Protein AF-A0A971L3V9-F1 (afdb_monomer_lite)

Foldseek 3Di:
DLVVVLVVLLVVLVVDDLVDVVRLLVSLLVCCVSPNPVSLVSSLVSNVVDPPRDVVVSVVSNVVND

Radius of gyration: 10.9 Å; chains: 1; bounding box: 23×24×27 Å

pLDDT: mean 84.49, std 8.54, range [55.66, 92.06]

Sequence (66 aa):
MADYKLRRATSALYYLNPHDREVWLKAAMALKQEHGDEARYLWEEWSKKASNYCPKSAESVWRSCG

Structure (mmCIF, N/CA/C/O backbone):
data_AF-A0A971L3V9-F1
#
_entry.id   AF-A0A971L3V9-F1
#
loop_
_atom_site.group_PDB
_atom_site.id
_atom_site.type_symbol
_atom_site.label_atom_id
_atom_site.label_alt_id
_atom_site.label_comp_id
_atom_site.label_asym_id
_atom_site.label_entity_id
_atom_site.label_seq_id
_atom_site.pdbx_PDB_ins_code
_atom_site.Cartn_x
_atom_site.Cartn_y
_atom_site.Cartn_z
_atom_site.occupancy
_atom_site.B_iso_or_equiv
_atom_site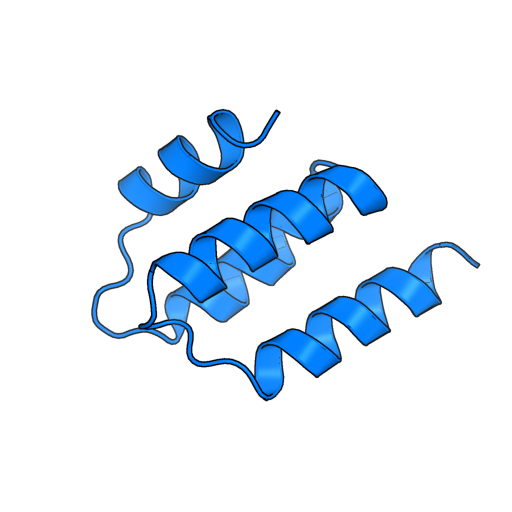.auth_seq_id
_atom_site.auth_comp_id
_atom_site.auth_asym_id
_atom_site.auth_atom_id
_atom_site.pdbx_PDB_model_num
ATOM 1 N N . MET A 1 1 ? -12.057 -11.134 15.685 1.00 55.66 1 MET A N 1
ATOM 2 C CA . MET A 1 1 ? -12.977 -11.149 14.519 1.00 55.66 1 MET A CA 1
ATOM 3 C C . MET A 1 1 ? -12.692 -10.034 13.502 1.00 55.66 1 MET A C 1
ATOM 5 O O . MET A 1 1 ? -13.122 -10.176 12.369 1.00 55.66 1 MET A O 1
ATOM 9 N N . ALA A 1 2 ? -11.931 -8.977 13.834 1.00 56.62 2 ALA A N 1
ATOM 10 C CA . ALA A 1 2 ? -11.417 -8.008 12.850 1.00 56.62 2 ALA A CA 1
ATOM 11 C C . ALA A 1 2 ? -10.131 -8.485 12.125 1.00 56.62 2 ALA A C 1
ATOM 13 O O . ALA A 1 2 ? -9.884 -8.108 10.983 1.00 56.62 2 ALA A O 1
ATOM 14 N N . ASP A 1 3 ? -9.349 -9.381 12.741 1.00 61.31 3 ASP A N 1
ATOM 15 C CA . ASP A 1 3 ? -8.062 -9.856 12.210 1.00 61.31 3 ASP A CA 1
ATOM 16 C C . ASP A 1 3 ? -8.200 -10.847 11.031 1.00 61.31 3 ASP A C 1
ATOM 18 O O . ASP A 1 3 ? -7.365 -10.860 10.125 1.00 61.31 3 ASP A O 1
ATOM 22 N N . TYR A 1 4 ? -9.275 -11.651 10.989 1.00 66.00 4 TYR A N 1
ATOM 23 C CA . TYR A 1 4 ? -9.448 -12.682 9.953 1.00 66.00 4 TYR A CA 1
ATOM 24 C C . TYR A 1 4 ? -9.714 -12.089 8.560 1.00 66.00 4 TYR A C 1
ATOM 26 O O . TYR A 1 4 ? -9.276 -12.649 7.551 1.00 66.00 4 TYR A O 1
ATOM 34 N N . LYS A 1 5 ? -10.422 -10.954 8.497 1.00 68.94 5 LYS A N 1
ATOM 35 C CA . LYS A 1 5 ? -10.722 -10.251 7.243 1.00 68.94 5 LYS A CA 1
ATOM 36 C C . LYS A 1 5 ? -9.462 -9.632 6.639 1.00 68.94 5 LYS A C 1
ATOM 38 O O . LYS A 1 5 ? -9.180 -9.859 5.464 1.00 68.94 5 LYS A O 1
ATOM 43 N N . LEU A 1 6 ? -8.643 -8.991 7.479 1.00 72.25 6 LEU A N 1
ATOM 44 C CA . LEU A 1 6 ? -7.385 -8.361 7.070 1.00 72.25 6 LEU A CA 1
ATOM 45 C C . LEU A 1 6 ? -6.415 -9.400 6.498 1.00 72.25 6 LEU A C 1
ATOM 47 O O . LEU A 1 6 ? -5.782 -9.195 5.457 1.00 72.25 6 LEU A O 1
ATOM 51 N N . ARG A 1 7 ? -6.355 -10.571 7.145 1.00 72.94 7 ARG A N 1
ATOM 52 C CA . ARG A 1 7 ? -5.563 -11.709 6.673 1.00 72.94 7 ARG A CA 1
ATOM 53 C C . ARG A 1 7 ? -6.051 -12.227 5.324 1.00 72.94 7 ARG A C 1
ATOM 55 O O . ARG A 1 7 ? -5.220 -12.469 4.456 1.00 72.94 7 ARG A O 1
ATOM 62 N N . ARG A 1 8 ? -7.366 -12.338 5.104 1.00 77.00 8 ARG A N 1
ATOM 63 C CA . ARG A 1 8 ? -7.914 -12.760 3.803 1.00 77.00 8 ARG A CA 1
ATOM 64 C C . ARG A 1 8 ? -7.636 -11.767 2.683 1.00 77.00 8 ARG A C 1
ATOM 66 O O . ARG A 1 8 ? -7.240 -12.202 1.605 1.00 77.00 8 ARG A O 1
ATOM 73 N N . ALA A 1 9 ? -7.800 -10.471 2.932 1.00 74.75 9 ALA A N 1
ATOM 74 C CA . ALA A 1 9 ? -7.478 -9.445 1.946 1.00 74.75 9 ALA A CA 1
ATOM 75 C C . ALA A 1 9 ? -5.984 -9.483 1.583 1.00 74.75 9 ALA A C 1
ATOM 77 O O . ALA A 1 9 ? -5.627 -9.486 0.408 1.00 74.75 9 ALA A O 1
ATOM 78 N N . THR A 1 10 ? -5.112 -9.648 2.582 1.00 73.62 10 THR A N 1
ATOM 79 C CA . THR A 1 10 ? -3.666 -9.818 2.363 1.00 73.62 10 THR A CA 1
ATOM 80 C C . THR A 1 10 ? -3.355 -11.080 1.556 1.00 73.62 10 THR A C 1
ATOM 82 O O . THR A 1 10 ? -2.564 -11.031 0.617 1.00 73.62 10 THR A O 1
ATOM 85 N N . SER A 1 11 ? -3.990 -12.214 1.869 1.00 80.25 11 SER A N 1
ATOM 86 C CA . SER A 1 11 ? -3.832 -13.446 1.089 1.00 80.25 11 SER A CA 1
ATOM 87 C C . SER A 1 11 ? -4.308 -13.285 -0.354 1.00 80.25 11 SER A C 1
ATOM 89 O O . SER A 1 11 ? -3.663 -13.815 -1.249 1.00 80.25 11 SER A O 1
ATOM 91 N N . ALA A 1 12 ? -5.388 -12.539 -0.599 1.00 81.06 12 ALA A N 1
A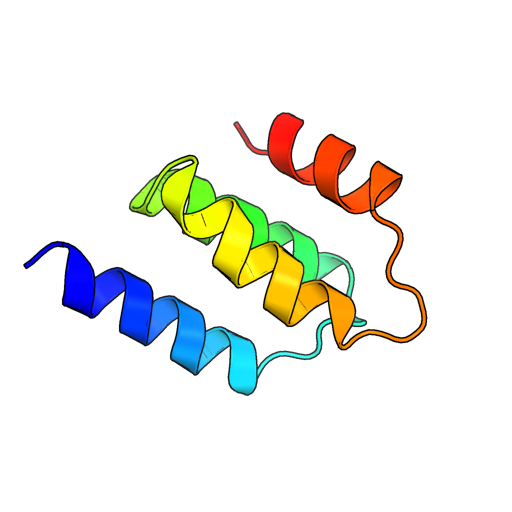TOM 92 C CA . ALA A 1 12 ? -5.861 -12.247 -1.951 1.00 81.06 12 ALA A CA 1
ATOM 93 C C . ALA A 1 12 ? -4.856 -11.386 -2.734 1.00 81.06 12 ALA A C 1
ATOM 95 O O . ALA A 1 12 ? -4.591 -11.679 -3.898 1.00 81.06 12 ALA A O 1
ATOM 96 N N . LEU A 1 13 ? -4.226 -10.394 -2.089 1.00 83.50 13 LEU A N 1
ATOM 97 C CA . LEU A 1 13 ? -3.178 -9.574 -2.710 1.00 83.50 13 LEU A CA 1
ATOM 98 C C . LEU A 1 13 ? -1.993 -10.401 -3.207 1.00 83.50 13 LEU A C 1
ATOM 100 O O . LEU A 1 13 ? -1.431 -10.091 -4.251 1.00 83.50 13 LEU A O 1
ATOM 104 N N . TYR A 1 14 ? -1.635 -11.486 -2.519 1.00 82.44 14 TYR A N 1
ATOM 105 C CA . TYR A 1 14 ? -0.569 -12.380 -2.983 1.00 82.44 14 TYR A CA 1
ATOM 106 C C . TYR A 1 14 ? -0.845 -13.023 -4.351 1.00 82.44 14 TYR A C 1
ATOM 108 O O . TYR A 1 14 ? 0.109 -13.365 -5.044 1.00 82.44 14 TYR A O 1
ATOM 116 N N . TYR A 1 15 ? -2.112 -13.168 -4.750 1.00 84.19 15 TYR A N 1
ATOM 117 C CA . TYR A 1 15 ? -2.496 -13.680 -6.071 1.00 84.19 15 TYR A CA 1
ATOM 118 C C . TYR A 1 15 ? -2.645 -12.578 -7.127 1.00 84.19 15 TYR A C 1
ATOM 120 O O . TYR A 1 15 ? -2.804 -12.871 -8.311 1.00 84.19 15 TYR A O 1
ATOM 128 N N . LEU A 1 16 ? -2.617 -11.315 -6.707 1.00 85.56 16 LEU A N 1
ATOM 129 C CA . LEU A 1 16 ? -2.787 -10.152 -7.562 1.00 85.56 16 LEU A CA 1
ATOM 130 C C . LEU A 1 16 ? -1.429 -9.590 -7.991 1.00 85.56 16 LEU A C 1
ATOM 132 O O . LEU A 1 16 ? -0.449 -9.639 -7.248 1.00 85.56 16 LEU A O 1
ATOM 136 N N . ASN A 1 17 ? -1.379 -9.016 -9.193 1.00 85.38 17 ASN A N 1
ATOM 137 C CA . ASN A 1 17 ? -0.169 -8.392 -9.712 1.00 85.38 17 ASN A CA 1
ATOM 138 C C . ASN A 1 17 ? -0.069 -6.927 -9.234 1.00 85.38 17 ASN A C 1
ATOM 140 O O . ASN A 1 17 ? -0.902 -6.117 -9.644 1.00 85.38 17 ASN A O 1
ATOM 144 N N . PRO A 1 18 ? 0.942 -6.549 -8.427 1.00 86.00 18 PRO A N 1
ATOM 145 C CA . PRO A 1 18 ? 1.107 -5.173 -7.951 1.00 86.00 18 PRO A CA 1
ATOM 146 C C . PRO A 1 18 ? 1.531 -4.187 -9.053 1.00 86.00 18 PRO A C 1
ATOM 148 O O . PRO A 1 18 ? 1.474 -2.979 -8.840 1.00 86.00 18 PRO A O 1
ATOM 151 N N . HIS A 1 19 ? 1.940 -4.672 -10.232 1.00 87.31 19 HIS A N 1
ATOM 152 C CA . HIS A 1 19 ? 2.234 -3.822 -11.390 1.00 87.31 19 HIS A CA 1
ATOM 153 C C . HIS A 1 19 ? 0.981 -3.291 -12.088 1.00 87.31 19 HIS A C 1
ATOM 155 O O . HIS A 1 19 ? 1.052 -2.272 -12.780 1.00 87.31 19 HIS A O 1
ATOM 161 N N . ASP A 1 20 ? -0.149 -3.985 -11.940 1.00 89.50 20 ASP A N 1
ATOM 162 C CA . ASP A 1 20 ? -1.393 -3.579 -12.573 1.00 89.50 20 ASP A CA 1
ATOM 163 C C . ASP A 1 20 ? -2.028 -2.439 -11.774 1.00 89.50 20 ASP A C 1
ATOM 165 O O . ASP A 1 20 ? -2.415 -2.594 -10.613 1.00 89.50 20 ASP A O 1
ATOM 169 N N . ARG A 1 21 ? -2.106 -1.259 -12.394 1.00 86.06 21 ARG A N 1
ATOM 170 C CA . ARG A 1 21 ? -2.528 -0.041 -11.700 1.00 86.06 21 ARG A CA 1
ATOM 171 C C . ARG A 1 21 ? -3.991 -0.094 -11.269 1.00 86.06 21 ARG A C 1
ATOM 173 O O . ARG A 1 21 ? -4.310 0.440 -10.210 1.00 86.06 21 ARG A O 1
ATOM 180 N N . GLU A 1 22 ? -4.873 -0.723 -12.041 1.00 88.75 22 GLU A N 1
ATOM 181 C CA . GLU A 1 22 ? -6.278 -0.856 -11.649 1.00 88.75 22 GLU A CA 1
ATOM 182 C C . GLU A 1 22 ? -6.430 -1.770 -10.439 1.00 88.75 22 GLU A C 1
ATOM 184 O O . GLU A 1 22 ? -7.144 -1.434 -9.491 1.00 88.75 22 GLU A O 1
ATOM 189 N N . VAL A 1 23 ? -5.746 -2.915 -10.460 1.00 88.75 23 VAL A N 1
ATOM 190 C CA . VAL A 1 23 ? -5.739 -3.865 -9.345 1.00 88.75 23 VAL A CA 1
ATOM 191 C C . VAL A 1 23 ? -5.148 -3.214 -8.096 1.00 88.75 23 VAL A C 1
ATOM 193 O O . VAL A 1 23 ? -5.719 -3.319 -7.012 1.00 88.75 23 VAL A O 1
ATOM 196 N N . TRP A 1 24 ? -4.050 -2.478 -8.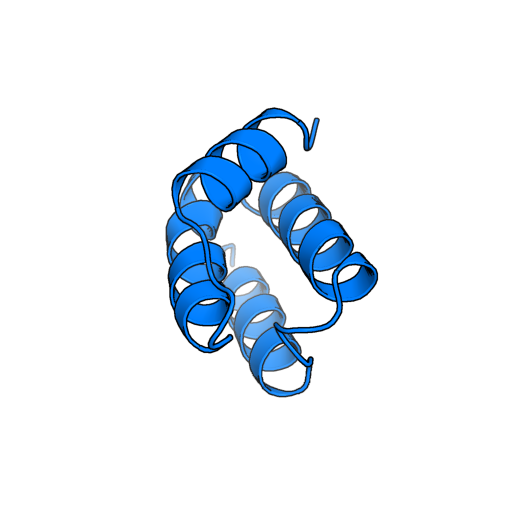259 1.00 90.44 24 TRP A N 1
ATOM 197 C CA . TRP A 1 24 ? -3.379 -1.750 -7.189 1.00 90.44 24 TRP A CA 1
ATOM 198 C C . TRP A 1 24 ? -4.279 -0.695 -6.524 1.00 90.44 24 TRP A C 1
ATOM 200 O O . TRP A 1 24 ? -4.331 -0.619 -5.293 1.00 90.44 24 TRP A O 1
ATOM 210 N N . LEU A 1 25 ? -5.044 0.066 -7.318 1.00 90.06 25 LEU A N 1
ATOM 211 C CA . LEU A 1 25 ? -6.017 1.053 -6.832 1.00 90.06 25 LEU A CA 1
ATOM 212 C C . LEU A 1 25 ? -7.211 0.396 -6.122 1.00 90.06 25 LEU A C 1
ATOM 214 O O . LEU A 1 25 ? -7.585 0.817 -5.027 1.00 90.06 25 LEU A O 1
ATOM 218 N N . LYS A 1 26 ? -7.797 -0.651 -6.721 1.00 88.75 26 LYS A N 1
ATOM 219 C CA . LYS A 1 26 ? -8.936 -1.388 -6.142 1.00 88.75 26 LYS A CA 1
ATOM 220 C C . LYS A 1 26 ? -8.555 -2.038 -4.811 1.00 88.75 26 LYS A C 1
ATOM 222 O O . LYS A 1 26 ? -9.332 -1.983 -3.861 1.00 88.75 26 LYS A O 1
ATOM 227 N N . ALA A 1 27 ? -7.343 -2.585 -4.724 1.00 89.62 27 ALA A N 1
ATOM 228 C CA . ALA A 1 27 ? -6.772 -3.113 -3.491 1.00 89.62 27 ALA A CA 1
ATOM 229 C C . ALA A 1 27 ? -6.680 -2.050 -2.386 1.00 89.62 27 ALA A C 1
ATOM 231 O O . ALA A 1 27 ? -7.093 -2.314 -1.258 1.00 89.62 27 ALA A O 1
ATOM 232 N N . ALA A 1 28 ? -6.182 -0.852 -2.714 1.00 90.31 28 ALA A N 1
ATOM 233 C CA . ALA A 1 28 ? -6.072 0.253 -1.763 1.00 90.31 28 ALA A CA 1
ATOM 234 C C . ALA A 1 28 ? -7.445 0.671 -1.218 1.00 90.31 28 ALA A C 1
ATOM 236 O O . ALA A 1 28 ? -7.620 0.796 -0.009 1.00 90.31 28 ALA A O 1
A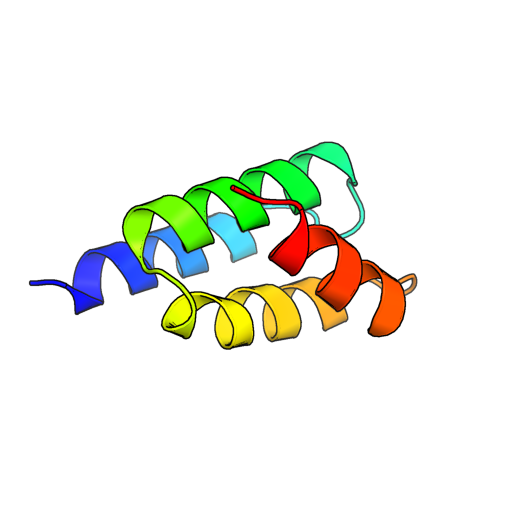TOM 237 N N . MET A 1 29 ? -8.431 0.826 -2.109 1.00 89.50 29 MET A N 1
ATOM 238 C CA . MET A 1 29 ? -9.800 1.195 -1.736 1.00 89.50 29 MET A CA 1
ATOM 239 C C . MET A 1 29 ? -10.464 0.136 -0.857 1.00 89.50 29 MET A C 1
ATOM 241 O O . MET A 1 29 ? -10.995 0.472 0.197 1.00 89.50 29 MET A O 1
ATOM 245 N N . ALA A 1 30 ? -10.405 -1.138 -1.258 1.00 88.25 30 ALA A N 1
ATOM 246 C CA . ALA A 1 30 ? -11.017 -2.229 -0.502 1.00 88.25 30 ALA A CA 1
ATOM 247 C C . ALA A 1 30 ? -10.422 -2.340 0.909 1.00 88.25 30 ALA A C 1
ATOM 249 O O . ALA A 1 30 ? -11.153 -2.457 1.892 1.00 88.25 30 ALA A O 1
ATOM 250 N N . LEU A 1 31 ? -9.094 -2.243 1.016 1.00 88.44 31 LEU A N 1
ATOM 251 C CA . LEU A 1 31 ? -8.405 -2.284 2.299 1.00 88.44 31 LEU A CA 1
ATOM 252 C C . LEU A 1 31 ? -8.736 -1.080 3.177 1.00 88.44 31 LEU A C 1
ATOM 254 O O . LEU A 1 31 ? -9.039 -1.258 4.354 1.00 88.44 31 LEU A O 1
ATOM 258 N N . LYS A 1 32 ? -8.720 0.131 2.620 1.00 89.00 32 LYS A N 1
ATOM 259 C CA . LYS A 1 32 ? -9.033 1.339 3.385 1.00 89.00 32 LYS A CA 1
ATOM 260 C C . LYS A 1 32 ? -10.489 1.356 3.861 1.00 89.00 32 LYS A C 1
ATOM 262 O O . LYS A 1 32 ? -10.744 1.747 4.994 1.00 89.00 32 LYS A O 1
ATOM 267 N N . GLN A 1 33 ? -11.426 0.882 3.040 1.00 86.06 33 GLN A N 1
ATOM 268 C CA . GLN A 1 33 ? -12.845 0.824 3.394 1.00 86.06 33 GLN A CA 1
ATOM 269 C C . GLN A 1 33 ? -13.142 -0.216 4.486 1.00 86.06 33 GLN A C 1
ATOM 271 O O . GLN A 1 33 ? -13.947 0.054 5.374 1.00 86.06 33 GLN A O 1
ATOM 276 N N . GLU A 1 34 ? -12.511 -1.396 4.447 1.00 84.38 34 GLU A N 1
ATOM 277 C CA . GLU A 1 34 ? -12.770 -2.443 5.450 1.00 84.38 34 GLU A CA 1
ATOM 278 C C . GLU A 1 34 ? -11.933 -2.305 6.730 1.00 84.38 34 GLU A C 1
ATOM 280 O O . GLU A 1 34 ? -12.369 -2.755 7.791 1.00 84.38 34 GLU A O 1
ATOM 285 N N . HIS A 1 35 ? -10.736 -1.722 6.645 1.00 83.19 35 HIS A N 1
ATOM 286 C CA . HIS A 1 35 ? -9.742 -1.766 7.723 1.00 83.19 35 HIS A CA 1
ATOM 287 C C . HIS A 1 35 ? -9.138 -0.409 8.093 1.00 83.19 35 HIS A C 1
ATOM 289 O O . HIS A 1 35 ? -8.329 -0.336 9.018 1.00 83.19 35 HIS A O 1
ATOM 295 N N . GLY A 1 36 ? -9.509 0.666 7.397 1.00 85.12 36 GLY A N 1
ATOM 296 C CA . GLY A 1 36 ? -8.955 1.993 7.639 1.00 85.12 36 GLY A CA 1
ATOM 297 C C . GLY A 1 36 ? -7.441 2.046 7.426 1.00 85.12 36 GLY A C 1
ATOM 298 O O . GLY A 1 36 ? -6.863 1.286 6.645 1.00 85.12 36 GLY A O 1
ATOM 299 N N . ASP A 1 37 ? -6.781 2.961 8.133 1.00 86.69 37 ASP A N 1
ATOM 300 C CA . ASP A 1 37 ? -5.350 3.232 7.968 1.00 86.69 37 ASP A CA 1
ATOM 301 C C . ASP A 1 37 ? -4.423 2.106 8.453 1.00 86.69 37 ASP A C 1
ATOM 303 O O . ASP A 1 37 ? -3.262 2.064 8.047 1.00 86.69 37 ASP A O 1
ATOM 307 N N . GLU A 1 38 ? -4.914 1.145 9.242 1.00 85.06 38 GLU A N 1
ATOM 308 C CA . GLU A 1 38 ? -4.109 -0.007 9.679 1.00 85.06 38 GLU A CA 1
ATOM 309 C C . GLU A 1 38 ? -3.705 -0.912 8.503 1.00 85.06 38 GLU A C 1
ATOM 311 O O . GLU A 1 38 ? -2.614 -1.486 8.490 1.00 85.06 38 GLU A O 1
ATOM 316 N N . ALA A 1 39 ? -4.543 -0.999 7.465 1.00 86.69 39 ALA A N 1
ATOM 317 C CA . ALA A 1 39 ? -4.238 -1.797 6.280 1.00 86.69 39 ALA A CA 1
ATOM 318 C C . ALA A 1 39 ? -3.256 -1.127 5.309 1.00 86.69 39 ALA A C 1
ATOM 320 O O . ALA A 1 39 ? -2.757 -1.793 4.394 1.00 86.69 39 ALA A O 1
ATOM 321 N N . ARG A 1 40 ? -2.934 0.157 5.520 1.00 88.88 40 ARG A N 1
ATOM 322 C CA . ARG A 1 40 ? -1.987 0.908 4.686 1.00 88.88 40 ARG A CA 1
ATOM 323 C C . ARG A 1 40 ? -0.638 0.212 4.619 1.00 88.88 40 ARG A C 1
ATOM 325 O O . ARG A 1 40 ? -0.099 0.020 3.535 1.00 88.88 40 ARG A O 1
ATOM 332 N N . TYR A 1 41 ? -0.121 -0.199 5.776 1.00 88.06 41 TYR A N 1
ATOM 333 C CA . TYR A 1 41 ? 1.188 -0.837 5.872 1.00 88.06 41 TYR A CA 1
ATOM 334 C C . TYR A 1 41 ? 1.246 -2.138 5.057 1.00 88.06 41 TYR A C 1
ATOM 336 O O . TYR A 1 41 ? 2.185 -2.347 4.296 1.00 88.06 41 TYR A O 1
ATOM 344 N N . LEU A 1 42 ? 0.207 -2.976 5.137 1.00 88.31 42 LEU A N 1
ATOM 345 C CA . LEU A 1 42 ? 0.129 -4.235 4.386 1.00 88.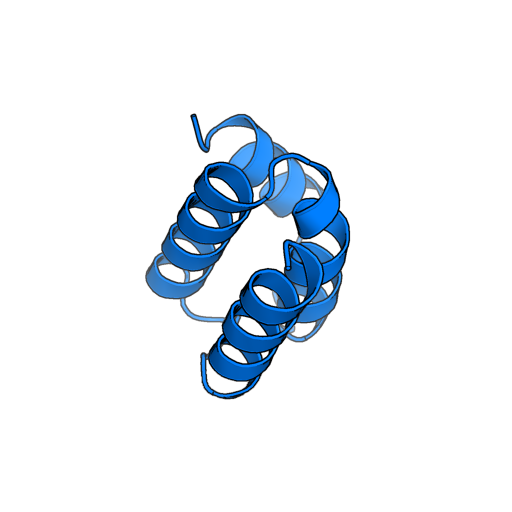31 42 LEU A CA 1
ATOM 346 C C . LEU A 1 42 ? 0.068 -4.006 2.875 1.00 88.31 42 LEU A C 1
ATOM 348 O O . LEU A 1 42 ? 0.754 -4.688 2.110 1.00 88.31 42 LEU A O 1
ATOM 352 N N . TRP A 1 43 ? -0.740 -3.037 2.445 1.00 90.31 43 TRP A N 1
ATOM 353 C CA . TRP A 1 43 ? -0.832 -2.667 1.040 1.00 90.31 43 TRP A CA 1
ATOM 354 C C . TRP A 1 43 ? 0.479 -2.076 0.518 1.00 90.31 43 TRP A C 1
ATOM 356 O O . TRP A 1 43 ? 0.911 -2.450 -0.570 1.00 90.31 43 TRP A O 1
ATOM 366 N N . GLU A 1 44 ? 1.145 -1.203 1.280 1.00 90.75 44 GLU A N 1
ATOM 367 C CA . GLU A 1 44 ? 2.446 -0.634 0.904 1.00 90.75 44 GLU A CA 1
ATOM 368 C C . GLU A 1 44 ? 3.528 -1.714 0.788 1.00 90.75 44 GLU A C 1
ATOM 370 O O . GLU A 1 44 ? 4.259 -1.737 -0.201 1.00 90.75 44 GLU A O 1
ATOM 375 N N . GLU A 1 45 ? 3.607 -2.645 1.743 1.00 90.12 45 GLU A N 1
ATOM 376 C CA . GLU A 1 45 ? 4.553 -3.769 1.695 1.00 90.12 45 GLU A CA 1
ATOM 377 C C . GLU A 1 45 ? 4.314 -4.670 0.475 1.00 90.12 45 GLU A C 1
ATOM 379 O O . GLU A 1 45 ? 5.262 -5.096 -0.189 1.00 90.12 45 GLU A O 1
ATOM 384 N N . TRP A 1 46 ? 3.051 -4.930 0.126 1.00 90.25 46 TRP A N 1
ATOM 385 C CA . TRP A 1 46 ? 2.712 -5.637 -1.110 1.00 90.25 46 TRP A CA 1
ATOM 386 C C . TRP A 1 46 ? 3.072 -4.821 -2.361 1.00 90.25 46 TRP A C 1
ATOM 388 O O . TRP A 1 46 ? 3.643 -5.362 -3.307 1.00 90.25 46 TRP A O 1
ATOM 398 N N . SER A 1 47 ? 2.815 -3.513 -2.345 1.00 89.56 47 SER A N 1
ATOM 399 C CA . SER A 1 47 ? 3.090 -2.599 -3.460 1.00 89.56 47 SER A CA 1
ATOM 400 C C . SER A 1 47 ? 4.581 -2.481 -3.772 1.00 89.56 47 SER A C 1
ATOM 402 O O . SER A 1 47 ? 4.954 -2.406 -4.940 1.00 89.56 47 SER A O 1
ATOM 404 N N . LYS A 1 48 ? 5.446 -2.527 -2.748 1.00 91.12 48 LYS A N 1
ATOM 405 C CA . LYS A 1 48 ? 6.914 -2.521 -2.894 1.00 91.12 48 LYS A CA 1
ATOM 406 C C . LYS A 1 48 ? 7.454 -3.693 -3.715 1.00 91.12 48 LYS A C 1
ATOM 408 O O . LYS A 1 48 ? 8.586 -3.622 -4.184 1.00 91.12 48 LYS A O 1
ATOM 413 N N . LYS A 1 49 ? 6.671 -4.763 -3.902 1.00 88.75 49 LYS A N 1
ATOM 414 C CA . LYS A 1 49 ? 7.053 -5.897 -4.757 1.00 88.75 49 LYS A CA 1
ATOM 415 C C . LYS A 1 49 ? 7.038 -5.545 -6.245 1.00 88.75 49 LYS A C 1
ATOM 417 O O . LYS A 1 49 ? 7.672 -6.249 -7.025 1.00 88.75 49 LYS A O 1
ATOM 422 N N . ALA A 1 50 ? 6.340 -4.480 -6.646 1.00 87.62 50 ALA A N 1
ATOM 423 C CA . ALA A 1 50 ? 6.401 -3.987 -8.011 1.00 87.62 50 ALA A CA 1
ATOM 424 C C . ALA A 1 50 ? 7.686 -3.173 -8.226 1.00 87.62 50 ALA A C 1
ATOM 426 O O . ALA A 1 50 ? 7.980 -2.238 -7.483 1.00 87.62 50 ALA A O 1
ATOM 427 N N . SER A 1 51 ? 8.446 -3.486 -9.277 1.00 88.31 51 SER A N 1
ATOM 428 C CA . SER A 1 51 ? 9.701 -2.776 -9.586 1.00 88.31 51 SER A CA 1
ATOM 429 C C . SER A 1 51 ? 9.518 -1.289 -9.926 1.00 88.31 51 SER A C 1
ATOM 431 O O . SER A 1 51 ? 10.471 -0.519 -9.852 1.00 88.31 51 SER A O 1
ATOM 433 N N . ASN A 1 52 ? 8.298 -0.868 -10.266 1.00 87.88 52 ASN A N 1
ATOM 434 C CA . ASN A 1 52 ? 7.914 0.523 -10.516 1.00 87.88 52 ASN A CA 1
ATOM 435 C C . ASN A 1 52 ? 7.268 1.200 -9.292 1.00 87.88 52 ASN A C 1
ATOM 437 O O . ASN A 1 52 ? 6.619 2.240 -9.437 1.00 87.88 52 ASN A O 1
ATOM 441 N N . TYR A 1 53 ? 7.412 0.622 -8.096 1.00 89.88 53 TYR A N 1
ATOM 442 C CA . TYR A 1 53 ? 6.861 1.196 -6.876 1.00 89.88 53 TYR A CA 1
ATOM 443 C C . TYR A 1 53 ? 7.415 2.601 -6.608 1.00 89.88 53 TYR A C 1
ATOM 445 O O . T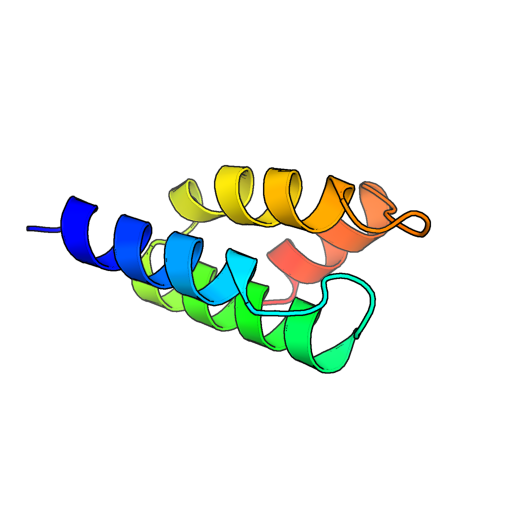YR A 1 53 ? 8.624 2.831 -6.586 1.00 89.88 53 TYR A O 1
ATOM 453 N N . CYS A 1 54 ? 6.511 3.544 -6.342 1.00 90.00 54 CYS A N 1
ATOM 454 C CA . CYS A 1 54 ? 6.858 4.905 -5.963 1.00 90.00 54 CYS A CA 1
ATOM 455 C C . CYS A 1 54 ? 6.136 5.279 -4.659 1.00 90.00 54 CYS A C 1
ATOM 457 O O . CYS A 1 54 ? 4.907 5.407 -4.673 1.00 90.00 54 CYS A O 1
ATOM 459 N N . PRO A 1 55 ? 6.858 5.539 -3.553 1.00 88.88 55 PRO A N 1
ATOM 460 C CA . PRO A 1 55 ? 6.240 5.824 -2.255 1.00 88.88 55 PRO A CA 1
ATOM 461 C C . PRO A 1 55 ? 5.378 7.095 -2.271 1.00 88.88 55 PRO A C 1
ATOM 463 O O . PRO A 1 55 ? 4.318 7.132 -1.654 1.00 88.88 55 PRO A O 1
ATOM 466 N N . LYS A 1 56 ? 5.763 8.119 -3.050 1.00 90.75 56 LYS A N 1
ATOM 467 C CA . LYS A 1 56 ? 4.941 9.331 -3.229 1.00 90.75 56 LYS A CA 1
ATOM 468 C C . LYS A 1 56 ? 3.612 9.029 -3.924 1.00 90.75 56 LYS A C 1
ATOM 470 O O . LYS A 1 56 ? 2.576 9.566 -3.542 1.00 90.75 56 LYS A O 1
ATOM 475 N N . SER A 1 57 ? 3.645 8.162 -4.939 1.00 89.25 57 SER A N 1
ATOM 476 C CA . SER A 1 57 ? 2.434 7.742 -5.653 1.00 89.25 57 SER A CA 1
ATOM 477 C C . SER A 1 57 ? 1.532 6.903 -4.752 1.00 89.25 57 SER A C 1
ATOM 479 O O . SER A 1 57 ? 0.319 7.085 -4.779 1.00 89.25 57 SER A O 1
ATOM 481 N N . ALA A 1 58 ? 2.120 6.023 -3.937 1.00 90.75 58 ALA A N 1
ATOM 482 C CA . ALA A 1 58 ? 1.394 5.206 -2.971 1.00 90.75 58 ALA A CA 1
ATOM 483 C C . ALA A 1 58 ? 0.671 6.063 -1.925 1.00 90.75 58 ALA A C 1
ATOM 485 O O . ALA A 1 58 ? -0.526 5.884 -1.716 1.00 90.75 58 ALA A O 1
ATOM 486 N N . GLU A 1 59 ? 1.351 7.056 -1.344 1.00 91.25 59 GLU A N 1
ATOM 487 C CA . GLU A 1 59 ? 0.724 7.984 -0.396 1.00 91.25 59 GLU A CA 1
ATOM 488 C C . GLU A 1 59 ? -0.408 8.796 -1.041 1.00 91.25 59 GLU A C 1
ATOM 490 O O . GLU A 1 59 ? -1.486 8.927 -0.459 1.00 91.25 59 GLU A O 1
ATOM 495 N N . SER A 1 60 ? -0.186 9.322 -2.250 1.00 92.06 60 SER A N 1
ATOM 496 C CA . SER A 1 60 ? -1.205 10.093 -2.965 1.00 92.06 60 SER A CA 1
ATOM 497 C C . SER A 1 60 ? -2.449 9.255 -3.261 1.00 92.06 60 SER A C 1
ATOM 499 O O . SER A 1 60 ? -3.563 9.742 -3.073 1.00 92.06 60 SER A O 1
ATOM 501 N N . VAL A 1 61 ? -2.271 8.000 -3.681 1.00 91.06 61 VAL A N 1
ATOM 502 C CA . VAL A 1 61 ? -3.382 7.072 -3.909 1.00 91.06 61 VAL A CA 1
ATOM 503 C C . VAL A 1 61 ? -4.101 6.750 -2.612 1.00 91.06 61 VAL A C 1
ATOM 505 O O . VAL A 1 61 ? -5.318 6.890 -2.561 1.00 91.06 61 VAL A O 1
ATOM 508 N N . TRP A 1 62 ? -3.369 6.403 -1.553 1.00 91.00 62 TRP A N 1
ATOM 509 C CA . TRP A 1 62 ? -3.978 6.066 -0.270 1.00 91.00 62 TRP A CA 1
ATOM 510 C C . TRP A 1 62 ? -4.823 7.213 0.287 1.00 91.00 62 TRP A C 1
ATOM 512 O O . TRP A 1 62 ? -5.914 6.992 0.810 1.00 91.00 62 TRP A O 1
ATOM 522 N N . ARG A 1 63 ? -4.359 8.461 0.146 1.00 89.19 63 ARG A N 1
ATOM 523 C CA . ARG A 1 63 ? -5.142 9.645 0.532 1.00 89.19 63 ARG A CA 1
ATOM 524 C C . ARG A 1 63 ? -6.336 9.904 -0.385 1.00 89.19 63 ARG A C 1
ATOM 526 O O . ARG A 1 63 ? -7.341 10.406 0.099 1.00 89.19 63 ARG A O 1
ATOM 533 N N . SER A 1 64 ? -6.233 9.566 -1.669 1.00 88.12 64 SER A N 1
ATOM 534 C CA . SER A 1 64 ? -7.316 9.731 -2.644 1.00 88.12 64 SER A CA 1
ATOM 535 C C . SER A 1 64 ? -8.401 8.656 -2.543 1.00 88.12 64 SER A C 1
ATOM 537 O O . SER A 1 64 ? -9.508 8.884 -3.027 1.00 88.12 64 SER A O 1
ATOM 539 N N . CYS A 1 65 ? -8.106 7.489 -1.969 1.00 81.94 65 CYS A N 1
ATOM 540 C CA . CYS A 1 65 ? -9.123 6.500 -1.629 1.00 81.94 65 CYS A CA 1
ATOM 541 C C . CYS A 1 65 ? -9.983 7.083 -0.498 1.00 81.94 65 CYS A C 1
ATOM 543 O O . CYS A 1 65 ? -9.474 7.287 0.601 1.00 81.94 65 CYS A O 1
ATOM 545 N N . GLY A 1 66 ? -11.233 7.438 -0.789 1.00 62.84 66 GLY A N 1
ATOM 546 C CA . GLY A 1 66 ? -12.201 7.963 0.181 1.00 62.84 66 GLY A CA 1
ATOM 547 C C . GLY A 1 66 ? -12.989 6.851 0.842 1.00 62.84 66 GLY A C 1
ATOM 548 O O . GLY A 1 66 ? -13.398 5.931 0.100 1.00 62.84 66 GLY A O 1
#

Secondary structure (DSSP, 8-state):
--HHHHHHHHHHHTTS-TT-HHHHHHHHHHHHHHHGGGHHHHHHHHHTTSTT--HHHHHHHHHH--